Protein AF-A0A0S7ETR1-F1 (afdb_monomer_lite)

Organism: NCBI:txid188132

Secondary structure (DSSP, 8-state):
-HHHHHHTT---------S---HHHHHHHHHHTT--GGGT------SPPTT--------SSHHHHHHHHHHSTTTTT-S------SSHHHHHHHHHHHHHHTTT--PPP--

InterPro domains:
  IPR027417 P-loop containing nucleoside triphosphate hydrolase [G3DSA:3.40.50.300] (1-40)
  IPR027417 P-loop containing nucleoside triphosphate hydrolase [G3DSA:3.40.50.300] (46-110)

Sequence (111 aa):
LCKVLRERLGVKCLLGLTATATLSTALDIAQHLGISDKDGIAVRSAAVPPNLNLSVSTDGEKDQALVSLLKGDRFGCLDSIIVYCTRREETVRVAALLRTCLQGVVLRENT

pLDDT: mean 86.83, std 12.32, range [51.78, 98.19]

Structure (mmCIF, N/CA/C/O backbone):
data_AF-A0A0S7ETR1-F1
#
_entry.id   AF-A0A0S7ETR1-F1
#
loop_
_atom_site.group_PDB
_atom_site.id
_atom_site.type_symbol
_atom_site.label_atom_id
_atom_site.label_alt_id
_atom_site.label_comp_id
_atom_site.label_asym_id
_atom_site.label_entity_id
_atom_site.label_seq_id
_atom_site.pdbx_PDB_ins_code
_atom_site.Cartn_x
_atom_site.Cartn_y
_atom_site.Cartn_z
_atom_site.occupancy
_atom_site.B_iso_or_equiv
_atom_site.auth_seq_id
_atom_site.auth_comp_id
_atom_site.auth_asym_id
_atom_site.auth_atom_id
_atom_site.pdbx_PDB_model_num
ATOM 1 N N . LEU A 1 1 ? 13.414 -10.521 -20.564 1.00 75.31 1 LEU A N 1
ATOM 2 C CA . LEU A 1 1 ? 12.152 -10.190 -21.271 1.00 75.31 1 LEU A CA 1
ATOM 3 C C . LEU A 1 1 ? 12.383 -9.290 -22.492 1.00 75.31 1 LEU A C 1
ATOM 5 O O . LEU A 1 1 ? 12.126 -9.742 -23.600 1.00 75.31 1 LEU A O 1
ATOM 9 N N . CYS A 1 2 ? 12.929 -8.075 -22.328 1.00 83.44 2 CYS A N 1
ATOM 10 C CA . CYS A 1 2 ? 13.124 -7.104 -23.422 1.00 83.44 2 CYS A CA 1
ATOM 11 C C . CYS A 1 2 ? 13.912 -7.648 -24.625 1.00 83.44 2 CYS A C 1
ATOM 13 O O . CYS A 1 2 ? 13.560 -7.361 -25.765 1.00 83.44 2 CYS A O 1
ATOM 15 N N . LYS A 1 3 ? 14.918 -8.498 -24.379 1.00 87.00 3 LYS A N 1
ATOM 16 C CA . LYS A 1 3 ? 15.671 -9.192 -25.433 1.00 87.00 3 LYS A CA 1
ATOM 17 C C . LYS A 1 3 ? 14.766 -10.027 -26.348 1.00 87.00 3 LYS A C 1
ATOM 19 O O . LYS A 1 3 ? 14.828 -9.889 -27.559 1.00 87.00 3 LYS A O 1
ATOM 24 N N . VAL A 1 4 ? 13.883 -10.847 -25.771 1.00 94.12 4 VAL A N 1
ATOM 25 C CA . VAL A 1 4 ? 12.942 -11.684 -26.536 1.00 94.12 4 VAL A CA 1
ATOM 26 C C . VAL A 1 4 ? 11.943 -10.811 -27.296 1.00 94.12 4 VAL A C 1
ATOM 28 O O . VAL A 1 4 ? 11.726 -11.035 -28.483 1.00 94.12 4 VAL A O 1
ATOM 31 N N . LEU A 1 5 ? 11.391 -9.781 -26.643 1.00 92.06 5 LEU A N 1
ATOM 32 C CA . LEU A 1 5 ? 10.447 -8.853 -27.276 1.00 92.06 5 LEU A CA 1
ATOM 33 C C . LEU A 1 5 ? 11.052 -8.185 -28.522 1.00 92.06 5 LEU A C 1
ATOM 35 O O . LEU A 1 5 ? 10.401 -8.120 -29.559 1.00 92.06 5 LEU A O 1
ATOM 39 N N . ARG A 1 6 ? 12.310 -7.745 -28.451 1.00 91.00 6 ARG A N 1
ATOM 40 C CA . ARG A 1 6 ? 12.991 -7.083 -29.572 1.00 91.00 6 ARG A CA 1
ATOM 41 C C . ARG A 1 6 ? 13.484 -8.067 -30.630 1.00 91.00 6 ARG A C 1
ATOM 43 O O . ARG A 1 6 ? 13.163 -7.917 -31.801 1.00 91.00 6 ARG A O 1
ATOM 50 N N . GLU A 1 7 ? 14.256 -9.074 -30.224 1.00 93.06 7 GLU A N 1
ATOM 51 C CA . GLU A 1 7 ? 15.005 -9.935 -31.152 1.00 93.06 7 GLU A CA 1
ATOM 52 C C . GLU A 1 7 ? 14.171 -11.076 -31.738 1.00 93.06 7 GLU A C 1
ATOM 54 O O . GLU A 1 7 ? 14.494 -11.579 -32.812 1.00 93.06 7 GLU A O 1
ATOM 59 N N . ARG A 1 8 ? 13.132 -11.531 -31.029 1.00 95.19 8 ARG A N 1
ATOM 60 C CA . ARG A 1 8 ? 12.284 -12.648 -31.478 1.00 95.19 8 ARG A CA 1
ATOM 61 C C . ARG A 1 8 ? 10.912 -12.192 -31.945 1.00 95.19 8 ARG A C 1
ATOM 63 O O . ARG A 1 8 ? 10.383 -12.781 -32.877 1.00 95.19 8 ARG A O 1
ATOM 70 N N . LEU A 1 9 ? 10.349 -11.161 -31.313 1.00 95.19 9 LEU A N 1
ATOM 71 C CA . LEU A 1 9 ? 8.997 -10.675 -31.612 1.00 95.19 9 LEU A CA 1
ATOM 72 C C . LEU A 1 9 ? 8.980 -9.362 -32.411 1.00 95.19 9 LEU A C 1
ATOM 74 O O . LEU A 1 9 ? 7.909 -8.896 -32.785 1.00 95.19 9 LEU A O 1
ATOM 78 N N . GLY A 1 10 ? 10.143 -8.761 -32.688 1.00 94.00 10 GLY A N 1
ATOM 79 C CA . GLY A 1 10 ? 10.249 -7.559 -33.519 1.00 94.00 10 GLY A CA 1
ATOM 80 C C . GLY A 1 10 ? 9.632 -6.297 -32.903 1.00 94.00 10 GLY A C 1
ATOM 81 O O . GLY A 1 10 ? 9.336 -5.350 -33.634 1.00 94.00 10 GLY A O 1
ATOM 82 N N . VAL A 1 11 ? 9.424 -6.258 -31.581 1.00 93.50 11 VAL A N 1
ATOM 83 C CA . VAL A 1 11 ? 8.858 -5.097 -30.875 1.00 93.50 11 VAL A CA 1
ATOM 84 C C . VAL A 1 11 ? 9.841 -3.927 -30.926 1.00 93.50 11 VAL A C 1
ATOM 86 O O . VAL A 1 11 ? 10.973 -4.035 -30.455 1.00 93.50 11 VAL A O 1
ATOM 89 N N . LYS A 1 12 ? 9.390 -2.792 -31.473 1.00 88.31 12 LYS A N 1
ATOM 90 C CA . LYS A 1 12 ? 10.207 -1.576 -31.658 1.00 88.31 12 LYS A CA 1
ATOM 91 C C . LYS A 1 12 ? 9.937 -0.475 -30.631 1.00 88.31 12 LYS A C 1
ATOM 93 O O . LYS A 1 12 ? 10.784 0.389 -30.446 1.00 88.31 12 LYS A O 1
ATOM 98 N N . CYS A 1 13 ? 8.776 -0.500 -29.978 1.00 87.75 13 CYS A N 1
ATOM 99 C CA . CYS A 1 13 ? 8.339 0.518 -29.026 1.00 87.75 13 CYS A CA 1
ATOM 100 C C . CYS A 1 13 ? 7.978 -0.137 -27.690 1.00 87.75 13 CYS A C 1
ATOM 102 O O . CYS A 1 13 ? 7.302 -1.167 -27.672 1.00 87.75 13 CYS A O 1
ATOM 104 N N . LEU A 1 14 ? 8.444 0.448 -26.586 1.00 85.62 14 LEU A N 1
ATOM 105 C CA . LEU A 1 14 ? 8.174 -0.008 -25.226 1.00 85.62 14 LEU A CA 1
ATOM 106 C C . LEU A 1 14 ? 7.669 1.174 -24.398 1.00 85.62 14 LEU A C 1
ATOM 108 O O . LEU A 1 14 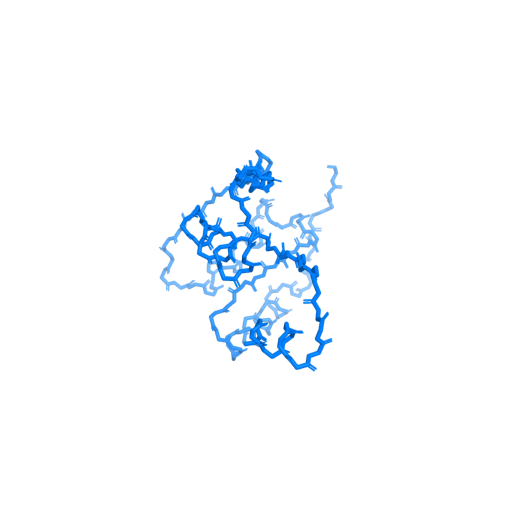? 8.282 2.237 -24.405 1.00 85.62 14 LEU A O 1
ATOM 112 N N . LEU A 1 15 ? 6.582 0.960 -23.660 1.00 87.50 15 LEU A N 1
ATOM 113 C CA . LEU A 1 15 ? 6.052 1.900 -22.677 1.00 87.50 15 LEU A CA 1
ATOM 114 C C . LEU A 1 15 ? 6.218 1.288 -21.282 1.00 87.50 15 LEU A C 1
ATOM 116 O O . LEU A 1 15 ? 5.605 0.264 -20.980 1.00 87.50 15 LEU A O 1
ATOM 120 N N . GLY A 1 16 ? 7.064 1.896 -20.449 1.00 85.25 16 GLY A N 1
ATOM 121 C CA . GLY A 1 16 ? 7.238 1.507 -19.050 1.00 85.25 16 GLY A CA 1
ATOM 122 C C . GLY A 1 16 ? 6.297 2.302 -18.151 1.00 85.25 16 GLY A C 1
ATOM 123 O O . GLY A 1 16 ? 6.422 3.519 -18.066 1.00 85.25 16 GLY A O 1
ATOM 124 N N . LEU A 1 17 ? 5.369 1.626 -17.473 1.00 87.56 17 LEU A N 1
ATOM 125 C CA . LEU A 1 17 ? 4.479 2.244 -16.490 1.00 87.56 17 LEU A CA 1
ATOM 126 C C . LEU A 1 17 ? 4.903 1.810 -15.088 1.00 87.56 17 LEU A C 1
ATOM 128 O O . LEU A 1 17 ? 4.947 0.617 -14.793 1.00 87.56 17 LEU A O 1
ATOM 132 N N . THR A 1 18 ? 5.205 2.777 -14.224 1.00 86.19 18 THR A N 1
ATOM 133 C CA . THR A 1 18 ? 5.462 2.537 -12.802 1.00 86.19 18 THR A CA 1
ATOM 134 C C . THR A 1 18 ? 4.780 3.607 -11.960 1.00 86.19 18 THR A C 1
ATOM 136 O O . THR A 1 18 ? 4.795 4.782 -12.317 1.00 86.19 18 THR A O 1
ATOM 139 N N . ALA A 1 19 ? 4.165 3.196 -10.852 1.00 86.06 19 ALA A N 1
ATOM 140 C CA . ALA A 1 19 ? 3.574 4.113 -9.878 1.00 86.06 19 ALA A CA 1
ATOM 141 C C . ALA A 1 19 ? 4.597 4.561 -8.820 1.00 86.06 19 ALA A C 1
ATOM 143 O O . ALA A 1 19 ? 4.498 5.662 -8.286 1.00 86.06 19 ALA A O 1
ATOM 144 N N . THR A 1 20 ? 5.585 3.712 -8.518 1.00 85.44 20 THR A N 1
ATOM 145 C CA . THR A 1 20 ? 6.611 3.955 -7.500 1.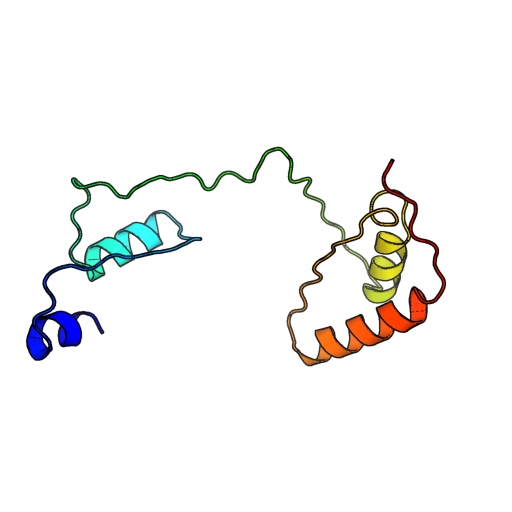00 85.44 20 THR A CA 1
ATOM 146 C C . THR A 1 20 ? 7.984 3.574 -8.045 1.00 85.44 20 THR A C 1
ATOM 148 O O . THR A 1 20 ? 8.261 2.423 -8.376 1.00 85.44 20 THR A O 1
ATOM 151 N N . ALA A 1 21 ? 8.876 4.555 -8.143 1.00 85.94 21 ALA A N 1
ATOM 152 C CA . ALA A 1 21 ? 10.278 4.328 -8.463 1.00 85.94 21 ALA A CA 1
ATOM 153 C C . ALA A 1 21 ? 11.122 5.436 -7.837 1.00 85.94 21 ALA A C 1
ATOM 155 O O . ALA A 1 21 ? 10.792 6.620 -7.941 1.00 85.94 21 ALA A O 1
ATOM 156 N N . THR A 1 22 ? 12.228 5.060 -7.197 1.00 85.25 22 THR A N 1
ATOM 157 C CA . THR A 1 22 ? 13.282 6.030 -6.898 1.00 85.25 22 THR A CA 1
ATOM 158 C C . THR A 1 22 ? 13.910 6.502 -8.212 1.00 85.25 22 THR A C 1
ATOM 160 O O . THR A 1 22 ? 13.750 5.869 -9.258 1.00 85.25 22 THR A O 1
ATOM 163 N N . LEU A 1 23 ? 14.677 7.594 -8.167 1.00 84.06 23 LEU A N 1
ATOM 164 C CA . LEU A 1 23 ? 15.416 8.058 -9.342 1.00 84.06 23 LEU A CA 1
ATOM 165 C C . LEU A 1 23 ? 16.337 6.967 -9.909 1.00 84.06 23 LEU A C 1
ATOM 167 O O . LEU A 1 23 ? 16.357 6.754 -11.116 1.00 84.06 23 LEU A O 1
ATOM 171 N N . SER A 1 24 ? 17.074 6.265 -9.045 1.00 87.25 24 SER A N 1
ATOM 172 C CA . SER A 1 24 ? 17.984 5.204 -9.479 1.00 87.25 24 SER A CA 1
ATOM 173 C C . SER A 1 24 ? 17.238 4.056 -10.155 1.00 87.25 24 SER A C 1
ATOM 175 O O . SER A 1 24 ? 17.655 3.614 -11.220 1.00 87.25 24 SER A O 1
ATOM 177 N N . THR A 1 25 ? 16.104 3.621 -9.597 1.00 88.94 25 THR A N 1
ATOM 178 C CA . THR A 1 25 ? 15.272 2.576 -10.208 1.00 88.94 25 THR A CA 1
ATOM 179 C C . THR A 1 25 ? 14.684 3.025 -11.546 1.00 88.94 25 THR A C 1
ATOM 181 O O . THR A 1 25 ? 14.661 2.242 -12.489 1.00 88.94 25 THR A O 1
ATOM 184 N N . ALA A 1 26 ? 14.234 4.277 -11.664 1.00 86.62 26 ALA A N 1
ATOM 185 C CA . ALA A 1 26 ? 13.696 4.799 -12.921 1.00 86.62 26 ALA A CA 1
ATOM 186 C C . ALA A 1 26 ? 14.759 4.852 -14.033 1.00 86.62 26 ALA A C 1
ATOM 188 O O . ALA A 1 26 ? 14.472 4.457 -15.162 1.00 86.62 26 ALA A O 1
ATOM 189 N N . LEU A 1 27 ? 15.983 5.286 -13.707 1.00 86.25 27 LEU A N 1
ATOM 190 C CA . LEU A 1 27 ? 17.120 5.301 -14.637 1.00 86.25 27 LEU A CA 1
ATOM 191 C C . LEU A 1 27 ? 17.507 3.888 -15.081 1.00 86.25 27 LEU A C 1
ATOM 193 O O . LEU A 1 27 ? 17.692 3.642 -16.270 1.00 86.25 27 LEU A O 1
ATOM 197 N N . ASP A 1 28 ? 17.566 2.950 -14.136 1.00 88.62 28 ASP A N 1
ATOM 198 C CA . ASP A 1 28 ? 17.873 1.551 -14.431 1.00 88.62 28 ASP A CA 1
ATOM 199 C C . ASP A 1 28 ? 16.821 0.930 -15.368 1.00 88.62 28 ASP A C 1
ATOM 201 O O . ASP A 1 28 ? 17.158 0.301 -16.373 1.00 88.62 28 ASP A O 1
ATOM 205 N N . ILE A 1 29 ? 15.531 1.182 -15.117 1.00 88.56 29 ILE A N 1
ATOM 206 C CA . ILE A 1 29 ? 14.443 0.751 -16.007 1.00 88.56 29 ILE A CA 1
ATOM 207 C C . ILE A 1 29 ? 14.588 1.386 -17.396 1.00 88.56 29 ILE A C 1
ATOM 209 O O . ILE A 1 29 ? 14.482 0.676 -18.399 1.00 88.56 29 ILE A O 1
ATOM 213 N N . ALA A 1 30 ? 14.842 2.696 -17.479 1.00 86.44 30 ALA A N 1
ATOM 214 C CA . ALA A 1 30 ? 15.006 3.399 -18.751 1.00 86.44 30 ALA A CA 1
ATOM 215 C C . ALA A 1 30 ? 16.165 2.812 -19.573 1.00 86.44 30 ALA A C 1
ATOM 217 O O . ALA A 1 30 ? 15.979 2.497 -20.752 1.00 86.44 30 ALA A O 1
ATOM 218 N N . GLN A 1 31 ? 17.308 2.546 -18.931 1.00 87.44 31 GLN A N 1
ATOM 219 C CA . GLN A 1 31 ? 18.455 1.879 -19.548 1.00 87.44 31 GLN A CA 1
ATOM 220 C C . GLN A 1 31 ? 18.074 0.496 -20.102 1.00 87.44 31 GLN A C 1
ATOM 222 O O . GLN A 1 31 ? 18.361 0.191 -21.263 1.00 87.44 31 GLN A O 1
ATOM 227 N N . HIS A 1 32 ? 17.375 -0.330 -19.319 1.00 88.06 32 HIS A N 1
ATOM 228 C CA . HIS A 1 32 ? 16.942 -1.669 -19.743 1.00 88.06 32 HIS A CA 1
ATOM 229 C C . HIS A 1 32 ? 15.876 -1.652 -20.850 1.00 88.06 32 HIS A C 1
ATOM 231 O O . HIS A 1 32 ? 15.769 -2.601 -21.638 1.00 88.06 32 HIS A O 1
ATOM 237 N N . LEU A 1 33 ? 15.083 -0.584 -20.924 1.00 88.19 33 LEU A N 1
ATOM 238 C CA . LEU A 1 33 ? 14.120 -0.341 -21.994 1.00 88.19 33 LEU A CA 1
ATOM 239 C C . LEU A 1 33 ? 14.731 0.408 -23.184 1.00 88.19 33 LEU A C 1
ATOM 241 O O . LEU A 1 33 ? 14.024 0.615 -24.167 1.00 88.19 33 LEU A O 1
ATOM 245 N N . GLY A 1 34 ? 16.016 0.778 -23.143 1.00 84.50 34 GLY A N 1
ATOM 246 C CA . GLY A 1 34 ? 16.680 1.556 -24.190 1.00 84.50 34 GLY A CA 1
ATOM 247 C C . GLY A 1 34 ? 16.010 2.907 -24.463 1.00 84.50 34 GLY A C 1
ATOM 248 O O . GLY A 1 34 ? 15.966 3.328 -25.617 1.00 84.50 34 GLY A O 1
ATOM 249 N N . ILE A 1 35 ? 15.437 3.526 -23.430 1.00 82.75 35 ILE A N 1
ATOM 250 C CA . ILE A 1 35 ? 14.808 4.851 -23.474 1.00 82.75 35 ILE A CA 1
ATOM 251 C C . ILE A 1 35 ? 15.880 5.877 -23.098 1.00 82.75 35 ILE A C 1
ATOM 253 O O . ILE A 1 35 ? 16.568 5.701 -22.095 1.00 82.75 35 ILE A O 1
ATOM 257 N N . SER A 1 36 ? 16.060 6.918 -23.917 1.00 72.31 36 SER A N 1
ATOM 258 C CA . SER A 1 36 ? 17.075 7.943 -23.664 1.00 72.31 36 SER A CA 1
ATOM 259 C C . SER A 1 36 ? 16.593 8.951 -22.615 1.00 72.31 36 SER A C 1
ATOM 261 O O . SER A 1 36 ? 15.438 9.372 -22.637 1.00 72.31 36 SER A O 1
ATOM 263 N N . ASP A 1 37 ? 17.492 9.405 -21.737 1.00 64.88 37 ASP A N 1
ATOM 264 C CA . ASP A 1 37 ? 17.179 10.408 -20.703 1.00 64.88 37 ASP A CA 1
ATOM 265 C C . ASP A 1 37 ? 16.722 11.763 -21.286 1.00 64.88 37 ASP A C 1
ATOM 267 O O . ASP A 1 37 ? 16.135 12.583 -20.578 1.00 64.88 37 ASP A O 1
ATOM 271 N N . LYS A 1 38 ? 16.979 12.005 -22.582 1.00 57.97 38 LYS A N 1
ATOM 272 C CA . LYS A 1 38 ? 16.648 13.249 -23.298 1.00 57.97 38 LYS A CA 1
ATOM 273 C C . LYS A 1 38 ? 15.175 13.331 -23.703 1.00 57.97 38 LYS A C 1
ATOM 275 O O . LYS A 1 38 ? 14.661 14.436 -23.846 1.00 57.97 38 LYS A O 1
ATOM 280 N N . ASP A 1 39 ? 14.504 12.186 -23.833 1.00 54.78 39 ASP A N 1
ATOM 281 C CA . ASP A 1 39 ? 13.108 12.089 -24.285 1.00 54.78 39 ASP A CA 1
ATOM 282 C C . ASP A 1 39 ? 12.100 12.111 -23.121 1.00 54.78 39 ASP A C 1
ATOM 284 O O . ASP A 1 39 ? 10.898 11.931 -23.311 1.00 54.78 39 ASP A O 1
ATOM 288 N N . GLY A 1 40 ? 12.590 12.390 -21.909 1.00 55.22 40 GLY A N 1
ATOM 289 C CA . GLY A 1 40 ? 11.779 12.602 -20.721 1.00 55.22 40 GLY A CA 1
ATOM 290 C C . GLY A 1 40 ? 11.634 11.343 -19.876 1.00 55.22 40 GLY A C 1
ATOM 291 O O . GLY A 1 40 ? 10.784 10.490 -20.122 1.00 55.22 40 GLY A O 1
ATOM 292 N N . ILE A 1 41 ? 12.380 11.295 -18.769 1.00 59.72 41 ILE A N 1
ATOM 293 C CA . ILE A 1 41 ? 11.950 10.562 -17.572 1.00 59.72 41 ILE A CA 1
ATOM 294 C C . ILE A 1 41 ? 10.726 11.319 -17.038 1.00 59.72 41 ILE A C 1
ATOM 296 O O . ILE A 1 41 ? 10.838 12.240 -16.225 1.00 59.72 41 ILE A O 1
ATOM 300 N N . ALA A 1 42 ? 9.571 11.028 -17.632 1.00 58.09 42 ALA A N 1
ATOM 301 C CA . ALA A 1 42 ? 8.355 11.803 -17.478 1.00 58.09 42 ALA A CA 1
ATOM 302 C C . ALA A 1 42 ? 7.863 11.809 -16.021 1.00 58.09 42 ALA A C 1
ATOM 304 O O . ALA A 1 42 ? 7.681 10.769 -15.398 1.00 58.09 42 ALA A O 1
ATOM 305 N N . VAL A 1 43 ? 7.628 13.032 -15.537 1.00 58.91 43 VAL A N 1
ATOM 306 C CA . VAL A 1 43 ? 6.820 13.433 -14.375 1.00 58.91 43 VAL A CA 1
ATOM 307 C C . VAL A 1 43 ? 7.198 12.781 -13.041 1.00 58.91 43 VAL A C 1
ATOM 309 O O . VAL A 1 43 ? 6.614 11.804 -12.580 1.00 58.91 43 VAL A O 1
ATOM 312 N N . ARG A 1 44 ? 8.117 13.443 -12.330 1.00 62.41 44 ARG A N 1
ATOM 313 C CA . ARG A 1 44 ? 8.287 13.261 -10.885 1.00 62.41 44 ARG A CA 1
ATOM 314 C C . ARG A 1 44 ? 7.192 14.027 -10.154 1.00 62.41 44 ARG A C 1
ATOM 316 O O . ARG A 1 44 ? 7.346 15.212 -9.880 1.00 62.41 44 ARG A O 1
ATOM 323 N N . SER A 1 45 ? 6.110 13.347 -9.809 1.00 60.94 45 SER A N 1
ATOM 324 C CA . SER A 1 45 ? 5.200 13.827 -8.770 1.00 60.94 45 SER A CA 1
ATOM 325 C C . SER A 1 45 ? 5.004 12.709 -7.758 1.00 60.94 45 SER A C 1
ATOM 327 O O . SER A 1 45 ? 4.053 11.942 -7.820 1.00 60.94 45 SER A O 1
ATOM 329 N N . ALA A 1 46 ?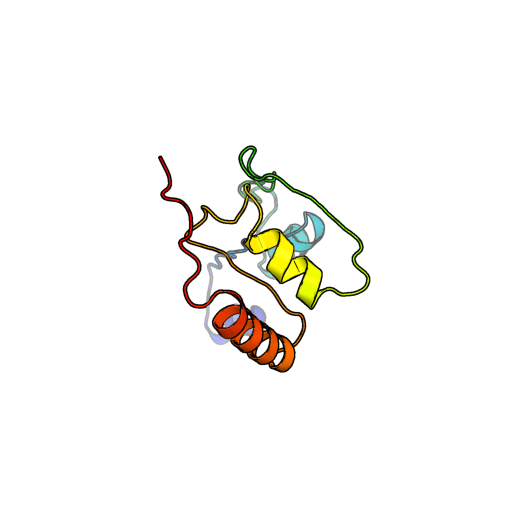 5.991 12.559 -6.877 1.00 63.19 46 ALA A N 1
ATOM 330 C CA . ALA A 1 46 ? 5.975 11.585 -5.786 1.00 63.19 46 ALA A CA 1
ATOM 331 C C . ALA A 1 46 ? 5.968 12.285 -4.420 1.00 63.19 46 ALA A C 1
ATOM 333 O O . ALA A 1 46 ? 6.489 11.760 -3.439 1.00 63.19 46 ALA A O 1
ATOM 334 N N . ALA A 1 47 ? 5.427 13.504 -4.354 1.00 77.12 47 ALA A N 1
ATOM 335 C CA . ALA A 1 47 ? 5.149 14.122 -3.070 1.00 77.12 47 ALA A CA 1
ATOM 336 C C . ALA A 1 47 ? 3.919 13.445 -2.459 1.00 77.12 47 ALA A C 1
ATOM 338 O O . ALA A 1 47 ? 2.938 13.174 -3.156 1.00 77.12 47 ALA A O 1
ATOM 339 N N . VAL A 1 48 ? 3.973 13.180 -1.155 1.00 86.06 48 VAL A N 1
ATOM 340 C CA . VAL A 1 48 ? 2.786 12.770 -0.406 1.00 86.06 48 VAL A CA 1
ATOM 341 C C . VAL A 1 48 ? 1.727 13.870 -0.569 1.00 86.06 48 VAL A C 1
ATOM 343 O O . VAL A 1 48 ? 2.055 15.039 -0.349 1.00 86.06 48 VAL A O 1
ATOM 346 N N . PRO A 1 49 ? 0.487 13.541 -0.973 1.00 90.06 49 PRO A N 1
ATOM 347 C CA . PRO A 1 49 ? -0.568 14.536 -1.115 1.00 90.06 49 PRO A CA 1
ATOM 348 C C . PRO A 1 49 ? -0.771 15.324 0.188 1.00 90.06 49 PRO A C 1
ATOM 350 O O . PRO A 1 49 ? -0.757 14.721 1.263 1.00 90.06 49 PRO A O 1
ATOM 353 N N . PRO A 1 50 ? -1.000 16.648 0.134 1.00 91.50 50 PRO A N 1
ATOM 354 C CA . PRO A 1 50 ? -1.086 17.487 1.335 1.00 91.50 50 PRO A CA 1
ATOM 355 C C . PRO A 1 50 ? -2.289 17.155 2.229 1.00 91.50 50 PRO A C 1
ATOM 357 O O . PRO A 1 50 ? -2.305 17.507 3.403 1.00 91.50 50 PRO A O 1
ATOM 360 N N . ASN A 1 51 ? -3.296 16.463 1.695 1.00 94.50 51 ASN A N 1
ATOM 361 C CA . ASN A 1 51 ? -4.452 15.981 2.447 1.00 94.50 51 ASN A CA 1
ATOM 362 C C . ASN A 1 51 ? -4.192 14.655 3.188 1.00 94.50 51 ASN A C 1
ATOM 364 O O . ASN A 1 51 ? -5.076 14.180 3.905 1.00 94.50 51 ASN A O 1
ATOM 368 N N . LEU A 1 52 ? -3.014 14.039 3.025 1.00 94.31 52 LEU A N 1
ATOM 369 C CA . LEU A 1 52 ? -2.671 12.799 3.711 1.00 94.31 52 LEU A CA 1
ATOM 370 C C . LEU A 1 52 ? -1.998 13.089 5.060 1.00 94.31 52 LEU A C 1
ATOM 372 O O . LEU A 1 52 ? -0.858 13.538 5.133 1.00 94.31 52 LEU A O 1
ATOM 376 N N . ASN A 1 53 ? -2.709 12.782 6.144 1.00 94.56 53 ASN A N 1
ATOM 377 C CA . ASN A 1 53 ? -2.243 13.004 7.511 1.00 94.56 53 ASN A CA 1
ATOM 378 C C . ASN A 1 53 ? -1.544 11.753 8.065 1.00 94.56 53 ASN A C 1
ATOM 380 O O . ASN A 1 53 ? -2.215 10.778 8.415 1.00 94.56 53 ASN A O 1
ATOM 384 N N . LEU A 1 54 ? -0.215 11.796 8.180 1.00 95.12 54 LEU A N 1
ATOM 385 C CA . LEU A 1 54 ? 0.613 10.674 8.637 1.00 95.12 54 LEU A CA 1
ATOM 386 C C . LEU A 1 54 ? 0.840 10.704 10.158 1.00 95.12 54 LEU A C 1
ATOM 388 O O . LEU A 1 54 ? 1.118 11.754 10.731 1.00 95.12 54 LEU A O 1
ATOM 392 N N . SER A 1 55 ? 0.759 9.544 10.809 1.00 95.75 55 SER A N 1
ATOM 393 C CA . SER A 1 55 ? 1.063 9.365 12.236 1.00 95.75 55 SER A CA 1
ATOM 394 C C . SER A 1 55 ? 1.679 7.990 12.494 1.00 95.75 55 SER A C 1
ATOM 396 O O . SER A 1 55 ? 1.416 7.050 11.746 1.00 95.75 55 SER A O 1
ATOM 398 N N . VAL A 1 56 ? 2.467 7.865 13.565 1.00 96.94 56 VAL A N 1
ATOM 399 C CA . VAL A 1 56 ? 3.102 6.607 13.985 1.00 96.94 56 VAL A CA 1
ATOM 400 C C . VAL A 1 56 ? 2.996 6.438 15.501 1.00 96.94 56 VAL A C 1
ATOM 402 O O . VAL A 1 56 ? 3.115 7.414 16.240 1.00 96.94 56 VAL A O 1
ATOM 405 N N . SER A 1 57 ? 2.772 5.207 15.953 1.00 95.81 57 SER A N 1
ATOM 406 C CA . SER A 1 57 ? 2.737 4.816 17.364 1.00 95.81 57 SER A CA 1
ATOM 407 C C . SER A 1 57 ? 3.499 3.506 17.579 1.00 95.81 57 SER A C 1
ATOM 409 O O . SER A 1 57 ? 3.755 2.755 16.634 1.00 95.81 57 SER A O 1
ATOM 411 N N . THR A 1 58 ? 3.861 3.241 18.835 1.00 97.31 58 THR A N 1
ATOM 412 C CA . THR A 1 58 ? 4.505 1.993 19.259 1.00 97.31 58 THR A CA 1
ATOM 413 C C . THR A 1 58 ? 3.678 1.368 20.372 1.00 97.31 58 THR A C 1
ATOM 415 O O . THR A 1 58 ? 3.888 1.647 21.550 1.00 97.31 58 THR A O 1
ATOM 418 N N . ASP A 1 59 ? 2.721 0.533 19.987 1.00 97.12 59 ASP A N 1
ATOM 419 C CA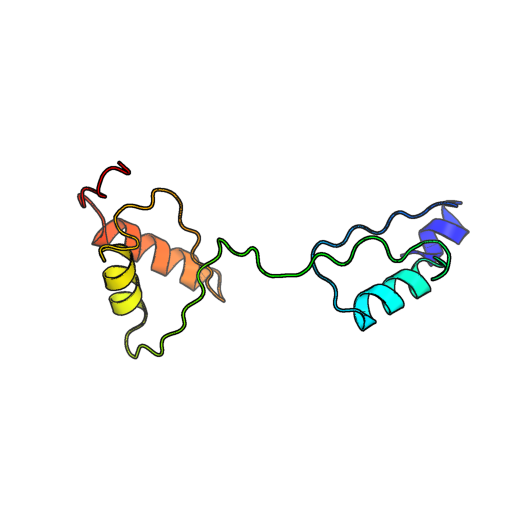 . ASP A 1 59 ? 1.798 -0.117 20.912 1.00 97.12 59 ASP A CA 1
ATOM 420 C C . ASP A 1 59 ? 2.288 -1.519 21.301 1.00 97.12 59 ASP A C 1
ATOM 422 O O . ASP A 1 59 ? 2.737 -2.288 20.444 1.00 97.12 59 ASP A O 1
ATOM 426 N N . GLY A 1 60 ? 2.182 -1.860 22.591 1.00 95.69 60 GLY A N 1
ATOM 427 C CA . GLY A 1 60 ? 2.492 -3.203 23.099 1.00 95.69 60 GLY A CA 1
ATOM 428 C C . GLY A 1 60 ? 1.481 -4.245 22.612 1.00 95.69 60 GLY A C 1
ATOM 429 O O . GLY A 1 60 ? 1.860 -5.230 21.987 1.00 95.69 60 GLY A O 1
ATOM 430 N N . GLU A 1 61 ? 0.188 -3.961 22.801 1.00 96.69 61 GLU A N 1
ATOM 431 C CA . GLU A 1 61 ? -0.928 -4.813 22.371 1.00 96.69 61 GLU A CA 1
ATOM 432 C C . GLU A 1 61 ? -1.599 -4.240 21.112 1.00 96.69 61 GLU A C 1
ATOM 434 O O . GLU A 1 61 ? -2.576 -3.488 21.171 1.00 96.69 61 GLU A O 1
ATOM 439 N N . LYS A 1 62 ? -1.057 -4.591 19.940 1.00 95.62 62 LYS A N 1
ATOM 440 C CA . LYS A 1 62 ? -1.447 -4.002 18.641 1.00 95.62 62 LYS A CA 1
ATOM 441 C C . LYS A 1 62 ? -2.923 -4.181 18.288 1.00 95.62 62 LYS A C 1
ATOM 443 O O . LYS A 1 62 ? -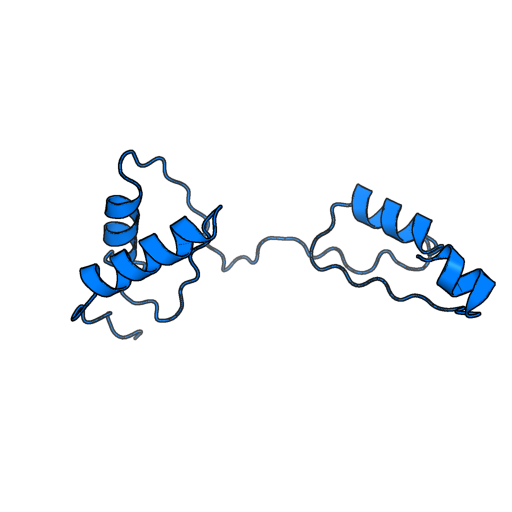3.521 -3.284 17.703 1.00 95.62 62 LYS A O 1
ATOM 448 N N . ASP A 1 63 ? -3.510 -5.319 18.642 1.00 96.00 63 ASP A N 1
ATOM 449 C CA . ASP A 1 63 ? -4.916 -5.615 18.357 1.00 96.00 63 ASP A CA 1
ATOM 450 C C . ASP A 1 63 ? -5.857 -4.687 19.131 1.00 96.00 63 ASP A C 1
ATOM 452 O O . ASP A 1 63 ? -6.782 -4.103 18.562 1.00 96.00 63 ASP A O 1
ATOM 456 N N . GLN A 1 64 ? -5.596 -4.510 20.429 1.00 96.31 64 GLN A N 1
ATOM 457 C CA . GLN A 1 64 ? -6.381 -3.619 21.277 1.00 96.31 64 GLN A CA 1
ATOM 458 C C . GLN A 1 64 ? -6.194 -2.160 20.852 1.00 96.31 64 GLN A C 1
ATOM 460 O O . GLN A 1 64 ? -7.170 -1.404 20.796 1.00 96.31 64 GLN A O 1
ATOM 465 N N . ALA A 1 65 ? -4.964 -1.775 20.505 1.00 97.38 65 ALA A N 1
ATOM 466 C CA . ALA A 1 65 ? -4.662 -0.449 19.983 1.00 97.38 65 ALA A CA 1
ATOM 467 C C . ALA A 1 65 ? -5.414 -0.170 18.674 1.00 97.38 65 ALA A C 1
ATOM 469 O O . ALA A 1 65 ? -6.042 0.879 18.549 1.00 97.38 65 ALA A O 1
ATOM 470 N N . LEU A 1 66 ? -5.447 -1.126 17.738 1.00 96.75 66 LEU A N 1
ATOM 471 C CA . LEU A 1 66 ? -6.184 -0.992 16.481 1.00 96.75 66 LEU A CA 1
ATOM 472 C C . LEU A 1 66 ? -7.690 -0.823 16.714 1.00 96.75 66 LEU A C 1
ATOM 474 O O . LEU A 1 66 ? -8.301 0.077 16.140 1.00 96.75 66 LEU A O 1
ATOM 478 N N . VAL A 1 67 ? -8.294 -1.648 17.576 1.00 96.00 67 VAL A N 1
ATOM 479 C CA . VAL A 1 67 ? -9.724 -1.519 17.911 1.00 96.00 67 VAL A CA 1
ATOM 480 C C . VAL A 1 67 ? -10.014 -0.156 18.541 1.00 96.00 67 VAL A C 1
ATOM 482 O O . VAL A 1 67 ? -11.013 0.477 18.202 1.00 96.00 67 VAL A O 1
ATOM 485 N N . SER A 1 68 ? -9.139 0.312 19.431 1.00 95.19 68 SER A N 1
ATOM 486 C CA . SER A 1 68 ? -9.290 1.608 20.100 1.00 95.19 68 SER A CA 1
ATOM 487 C C . SER A 1 68 ? -9.145 2.768 19.115 1.00 95.19 68 SER A C 1
ATOM 489 O O . SER A 1 68 ? -9.942 3.701 19.146 1.00 95.19 68 SER A O 1
ATOM 491 N N . LEU A 1 69 ? -8.186 2.676 18.189 1.00 95.50 69 LEU A N 1
ATOM 492 C CA . LEU A 1 69 ? -7.965 3.659 17.133 1.00 95.50 69 LEU A CA 1
ATOM 493 C C . LEU A 1 69 ? -9.196 3.798 16.233 1.00 95.50 69 LEU A C 1
ATOM 495 O O . LEU A 1 69 ? -9.644 4.915 15.995 1.00 95.50 69 LEU A O 1
ATOM 499 N N . LEU A 1 70 ? -9.766 2.673 15.788 1.00 94.94 70 LEU A N 1
ATOM 500 C CA . LEU A 1 70 ? -10.939 2.642 14.907 1.00 94.94 70 LEU A CA 1
ATOM 501 C C . LEU A 1 70 ? -12.229 3.105 15.598 1.00 94.94 70 LEU A C 1
ATOM 503 O O . LEU A 1 70 ? -13.120 3.613 14.928 1.00 94.94 70 LEU A O 1
ATOM 507 N N . LYS A 1 71 ? -12.330 2.960 16.924 1.00 92.25 71 LYS A N 1
ATOM 508 C CA . LYS A 1 71 ? -13.440 3.514 17.722 1.00 92.25 71 LYS A CA 1
ATOM 509 C C . LYS A 1 71 ? -13.244 4.988 18.090 1.00 92.25 71 LYS A C 1
ATOM 511 O O . LYS A 1 71 ? -14.197 5.628 18.527 1.00 92.25 71 LYS A O 1
ATOM 516 N N . GLY A 1 72 ? -12.024 5.509 17.969 1.00 91.50 72 GLY A N 1
ATOM 517 C CA . GLY A 1 72 ? -11.691 6.884 18.326 1.00 91.50 72 GLY A CA 1
ATOM 518 C C . GLY A 1 72 ? -12.330 7.905 17.387 1.00 91.50 72 GLY A C 1
ATOM 519 O O . GLY A 1 72 ? -12.633 7.600 16.235 1.00 91.50 72 GLY A O 1
ATOM 520 N N . ASP A 1 73 ? -12.475 9.146 17.856 1.00 88.94 73 ASP A N 1
ATOM 521 C CA . ASP A 1 73 ? -13.226 10.199 17.154 1.00 88.94 73 ASP A CA 1
ATOM 522 C C . ASP A 1 73 ? -12.764 10.437 15.708 1.00 88.94 73 ASP A C 1
ATOM 524 O O . ASP A 1 73 ? -13.578 10.721 14.838 1.00 88.94 73 ASP A O 1
ATOM 528 N N . ARG A 1 74 ? -11.460 10.295 15.439 1.00 91.25 74 ARG A N 1
ATOM 529 C CA . ARG A 1 74 ? -10.874 10.545 14.115 1.00 91.25 74 ARG A CA 1
ATOM 530 C C . ARG A 1 74 ? -11.209 9.470 13.075 1.00 91.25 74 ARG A C 1
ATOM 532 O O . ARG A 1 74 ? -11.257 9.788 11.893 1.00 91.25 74 ARG A O 1
ATOM 539 N N . PHE A 1 75 ? -11.354 8.211 13.491 1.00 93.38 75 PHE A N 1
ATOM 540 C CA . PHE A 1 75 ? -11.536 7.079 12.571 1.00 93.38 75 PHE A CA 1
ATOM 541 C C . PHE A 1 75 ? -12.932 6.464 12.658 1.00 93.38 75 PHE A C 1
ATOM 543 O O . PHE A 1 75 ? -13.375 5.854 11.691 1.00 93.38 75 PHE A O 1
ATOM 550 N N . GLY A 1 76 ? -13.646 6.664 13.768 1.00 90.31 76 GLY A N 1
ATOM 551 C CA . GLY A 1 76 ? -14.987 6.124 13.989 1.00 90.31 76 GLY A CA 1
ATOM 552 C C . GLY A 1 76 ? -16.083 6.750 13.122 1.00 90.31 76 GLY A C 1
ATOM 553 O O . GLY A 1 76 ? -17.215 6.280 13.168 1.00 90.31 76 GLY A O 1
ATOM 554 N N . CYS A 1 77 ? -15.771 7.795 12.353 1.00 87.44 77 CYS A N 1
ATOM 555 C CA . CYS A 1 77 ? -16.642 8.358 11.317 1.00 87.44 77 CYS A CA 1
ATOM 556 C C . CYS A 1 77 ? -16.236 7.946 9.890 1.00 87.44 77 CYS A C 1
ATOM 558 O O . CYS A 1 77 ? -16.908 8.303 8.932 1.00 87.44 77 CYS A O 1
ATOM 560 N N . LEU A 1 78 ? -15.135 7.212 9.695 1.00 90.44 78 LEU A N 1
ATOM 561 C CA . LEU A 1 78 ? -14.665 6.870 8.351 1.00 90.44 78 LEU A CA 1
ATOM 562 C C . LEU A 1 78 ? -15.317 5.578 7.847 1.00 90.44 78 LEU A C 1
ATOM 564 O O . LEU A 1 78 ? -15.162 4.519 8.450 1.00 90.44 78 LEU A O 1
ATOM 568 N N . ASP A 1 79 ? -15.947 5.648 6.674 1.00 88.94 79 ASP A N 1
ATOM 569 C CA . ASP A 1 79 ? -16.625 4.498 6.054 1.00 88.94 79 ASP A CA 1
ATOM 570 C C . ASP A 1 79 ? -15.676 3.568 5.282 1.00 88.94 79 ASP A C 1
ATOM 572 O O . ASP A 1 79 ? -16.023 2.440 4.933 1.00 88.94 79 ASP A O 1
ATOM 576 N N . SER A 1 80 ? -14.473 4.043 4.948 1.00 93.81 80 SER A N 1
ATOM 577 C CA . SER A 1 80 ? -13.525 3.338 4.079 1.00 93.81 80 SER A CA 1
ATOM 578 C C . SER A 1 80 ? -12.125 3.345 4.675 1.00 93.81 80 SER A C 1
ATOM 580 O O . SER A 1 80 ? -11.449 4.372 4.707 1.00 93.81 80 SER A O 1
ATOM 582 N N . ILE A 1 81 ? -11.683 2.172 5.134 1.00 95.25 81 ILE A N 1
ATOM 583 C CA . ILE A 1 81 ? -10.386 1.974 5.787 1.00 95.25 81 ILE A CA 1
ATOM 584 C C . ILE A 1 81 ? -9.707 0.738 5.196 1.00 95.25 81 ILE A C 1
ATOM 586 O O . ILE A 1 81 ? -10.325 -0.314 5.041 1.00 95.25 81 ILE A O 1
ATOM 590 N N . ILE A 1 82 ? -8.413 0.858 4.901 1.00 97.25 82 ILE A N 1
ATOM 591 C CA . ILE A 1 82 ? -7.566 -0.257 4.472 1.00 97.25 82 ILE A CA 1
ATOM 592 C C . ILE A 1 82 ? -6.555 -0.539 5.582 1.00 97.25 82 ILE A C 1
ATOM 594 O O . ILE A 1 82 ? -5.797 0.345 5.976 1.00 97.25 82 ILE A O 1
ATOM 598 N N . VAL A 1 83 ? -6.527 -1.783 6.062 1.00 97.00 83 VAL A N 1
ATOM 599 C CA . VAL A 1 83 ? -5.548 -2.259 7.047 1.00 97.00 83 VAL A CA 1
ATOM 600 C C . VAL A 1 83 ? -4.598 -3.233 6.359 1.00 97.00 83 VAL A C 1
ATOM 602 O O . VAL A 1 83 ? -5.020 -4.284 5.878 1.00 97.00 83 VAL A O 1
ATOM 605 N N . TYR A 1 84 ? -3.310 -2.892 6.314 1.00 97.62 84 TYR A N 1
ATOM 606 C CA . TYR A 1 84 ? -2.270 -3.763 5.769 1.00 97.62 84 TYR A CA 1
ATOM 607 C C . TYR A 1 84 ? -1.683 -4.656 6.863 1.00 97.62 84 TYR A C 1
ATOM 609 O O . TYR A 1 84 ? -1.260 -4.177 7.914 1.00 97.62 84 TYR A O 1
ATOM 617 N N . CYS A 1 85 ? -1.603 -5.956 6.587 1.00 97.00 85 CYS A N 1
ATOM 618 C CA . CYS A 1 85 ? -0.906 -6.926 7.430 1.00 97.00 85 CYS A CA 1
ATOM 619 C C . CYS A 1 85 ? 0.270 -7.525 6.653 1.00 97.00 85 CYS A C 1
ATOM 621 O O . CYS A 1 85 ? 0.242 -7.606 5.427 1.00 97.00 85 CYS A O 1
ATOM 623 N N . THR A 1 86 ? 1.302 -7.975 7.363 1.00 95.81 86 THR A N 1
ATOM 624 C CA . THR A 1 86 ? 2.503 -8.562 6.743 1.00 95.81 86 THR A CA 1
ATOM 625 C C . THR A 1 86 ? 2.289 -9.986 6.235 1.00 95.81 86 THR A C 1
ATOM 627 O O . THR A 1 86 ? 3.003 -10.427 5.337 1.00 95.81 86 THR A O 1
ATOM 630 N N . ARG A 1 87 ? 1.328 -10.720 6.808 1.00 97.44 87 ARG A N 1
ATOM 631 C CA . ARG A 1 87 ? 1.013 -12.109 6.462 1.00 97.44 87 ARG A CA 1
ATOM 632 C C . ARG A 1 87 ? -0.479 -12.283 6.228 1.00 97.44 87 ARG A C 1
ATOM 634 O O . ARG A 1 87 ? -1.294 -11.596 6.843 1.00 97.44 87 ARG A O 1
ATOM 641 N N . ARG A 1 88 ? -0.832 -13.243 5.372 1.00 97.94 88 ARG A N 1
ATOM 642 C CA . ARG A 1 88 ? -2.228 -13.537 5.030 1.00 97.94 88 ARG A CA 1
ATOM 643 C C . ARG A 1 88 ? -3.022 -14.024 6.241 1.00 97.94 88 ARG A C 1
ATOM 645 O O . ARG A 1 88 ? -4.181 -13.641 6.386 1.00 97.94 88 ARG A O 1
ATOM 652 N N . GLU A 1 89 ? -2.419 -14.844 7.100 1.00 97.69 89 GLU A N 1
ATOM 653 C CA . GLU A 1 89 ? -3.094 -15.374 8.292 1.00 97.69 89 GLU A CA 1
ATOM 654 C C . GLU A 1 89 ? -3.471 -14.237 9.254 1.00 97.69 89 GLU A C 1
ATOM 656 O O . GLU A 1 89 ? -4.591 -14.204 9.764 1.00 97.69 89 GLU A O 1
ATOM 661 N N . GLU A 1 90 ? -2.586 -13.244 9.406 1.00 97.12 90 GLU A N 1
ATOM 662 C CA . GLU A 1 90 ? -2.853 -12.042 10.203 1.00 97.12 90 GLU A CA 1
ATOM 663 C C . GLU A 1 90 ? -4.012 -11.226 9.631 1.00 97.12 90 GLU A C 1
ATOM 665 O O . GLU A 1 90 ? -4.876 -10.795 10.389 1.00 97.12 90 GLU A O 1
ATOM 670 N N . THR A 1 91 ? -4.104 -11.069 8.305 1.00 98.06 91 THR A N 1
ATOM 671 C CA . THR A 1 91 ? -5.251 -10.386 7.680 1.00 98.06 91 THR A CA 1
ATOM 672 C C . THR A 1 91 ? -6.572 -11.063 8.038 1.00 98.06 91 THR A C 1
ATOM 674 O O . THR A 1 91 ? -7.542 -10.384 8.372 1.00 98.06 91 THR A O 1
ATOM 677 N N . VAL A 1 92 ? -6.624 -12.398 7.995 1.00 98.19 92 VAL A N 1
ATOM 678 C CA . VAL A 1 92 ? -7.841 -13.154 8.335 1.00 98.19 92 VAL A CA 1
ATOM 679 C C . VAL A 1 92 ? -8.190 -12.978 9.815 1.00 98.19 92 VAL A C 1
ATOM 681 O O . VAL A 1 92 ? -9.346 -12.695 10.139 1.00 98.19 92 VAL A O 1
ATOM 684 N N . ARG A 1 93 ? -7.194 -13.095 10.699 1.00 97.94 93 ARG A N 1
ATOM 685 C CA . ARG A 1 93 ? -7.344 -12.957 12.152 1.00 97.94 93 ARG A CA 1
ATOM 686 C C . ARG A 1 93 ? -7.818 -11.556 12.549 1.00 97.94 93 ARG A C 1
ATOM 688 O O . ARG A 1 93 ? -8.808 -11.433 13.267 1.00 97.94 93 ARG A O 1
ATOM 695 N N . VAL A 1 94 ? -7.169 -10.512 12.030 1.00 97.88 94 VAL A N 1
ATOM 696 C CA . VAL A 1 94 ? -7.536 -9.107 12.274 1.00 97.88 94 VAL A CA 1
ATOM 697 C C . VAL A 1 94 ? -8.925 -8.810 11.716 1.00 97.88 94 VAL A C 1
ATOM 699 O O . VAL A 1 94 ? -9.740 -8.204 12.403 1.00 97.88 94 VAL A O 1
ATOM 702 N N . ALA A 1 95 ? -9.255 -9.286 10.513 1.00 97.75 95 ALA A N 1
ATOM 703 C CA . ALA A 1 95 ? -10.592 -9.088 9.960 1.00 97.75 95 ALA A CA 1
ATOM 704 C C . ALA A 1 95 ? -11.683 -9.758 10.816 1.00 97.75 95 ALA A C 1
ATOM 706 O O . ALA A 1 95 ? -12.759 -9.188 10.991 1.00 97.75 95 ALA A O 1
ATOM 707 N N . ALA A 1 96 ? -11.430 -10.955 11.356 1.00 97.81 96 ALA A N 1
ATOM 708 C CA . ALA A 1 96 ? -12.353 -11.614 12.280 1.00 97.81 96 ALA A CA 1
ATOM 709 C C . ALA A 1 96 ? -12.499 -10.831 13.594 1.00 97.81 96 ALA A C 1
ATOM 711 O O . ALA A 1 96 ? -13.622 -10.566 14.017 1.00 97.81 96 ALA A O 1
ATOM 712 N N . LEU A 1 97 ? -11.382 -10.396 14.186 1.00 97.56 97 LEU A N 1
ATOM 713 C CA . LEU A 1 97 ? -11.369 -9.556 15.384 1.00 97.56 97 LEU A CA 1
ATOM 714 C C . LEU A 1 97 ? -12.207 -8.286 15.187 1.00 97.56 97 LEU A C 1
ATOM 716 O O . LEU A 1 97 ? -13.095 -8.008 15.987 1.00 97.56 97 LEU A O 1
ATOM 720 N N . LEU A 1 98 ? -11.958 -7.536 14.111 1.00 96.00 98 LEU A N 1
ATOM 721 C CA . LEU A 1 98 ? -12.648 -6.273 13.847 1.00 96.00 98 LEU A CA 1
ATOM 722 C C . LEU A 1 98 ? -14.150 -6.472 13.634 1.00 96.00 98 LEU A C 1
ATOM 724 O O . LEU A 1 98 ? -14.937 -5.715 14.196 1.00 96.00 98 LEU A O 1
ATOM 728 N N . ARG A 1 99 ? -14.565 -7.512 12.897 1.00 95.38 99 ARG A N 1
ATOM 729 C CA . ARG A 1 99 ? -15.995 -7.823 12.722 1.00 95.38 99 ARG A CA 1
ATOM 730 C C . ARG A 1 99 ? -16.688 -8.109 14.051 1.00 95.38 99 ARG A C 1
ATOM 732 O O . ARG A 1 99 ? -17.808 -7.655 14.235 1.00 95.38 99 ARG A O 1
ATOM 739 N N . THR A 1 100 ? -16.026 -8.812 14.968 1.00 95.56 100 THR A N 1
ATOM 740 C CA . THR A 1 100 ? -16.581 -9.131 16.291 1.00 95.56 100 THR A CA 1
ATOM 741 C C . THR A 1 100 ? -16.583 -7.912 17.217 1.00 95.56 100 THR A C 1
ATOM 743 O O . THR A 1 100 ? -17.589 -7.605 17.847 1.00 95.56 100 THR A O 1
ATOM 746 N N . CYS A 1 101 ? -15.471 -7.179 17.299 1.00 93.25 101 CYS A N 1
ATOM 747 C CA . CYS A 1 101 ? -15.305 -6.069 18.244 1.00 93.25 101 CYS A CA 1
ATOM 748 C C . CYS A 1 101 ? -16.029 -4.776 17.839 1.00 93.25 101 CYS A C 1
ATOM 750 O O . CYS A 1 101 ? -16.226 -3.903 18.696 1.00 93.25 101 CYS A O 1
ATOM 752 N N . LEU A 1 102 ? -16.363 -4.629 16.552 1.00 88.94 102 LEU A N 1
ATOM 753 C CA . LEU A 1 102 ? -17.076 -3.476 15.992 1.00 88.94 102 LEU A CA 1
ATOM 754 C C . LEU A 1 102 ? -18.532 -3.795 15.625 1.00 88.94 102 LEU A C 1
ATOM 756 O O . LEU A 1 102 ? -19.236 -2.934 15.100 1.00 88.94 102 LEU A O 1
ATOM 760 N N . GLN A 1 103 ? -19.011 -5.008 15.911 1.00 86.31 103 GLN A N 1
ATOM 761 C CA . GLN A 1 103 ? -20.406 -5.365 15.683 1.00 86.31 103 GLN A CA 1
ATOM 762 C C . GLN A 1 103 ? -21.336 -4.443 16.486 1.00 86.31 103 GLN A C 1
ATOM 764 O O . GLN A 1 103 ? -21.178 -4.293 17.696 1.00 86.31 103 GLN A O 1
ATOM 769 N N . GLY A 1 104 ? -22.314 -3.824 15.817 1.00 75.00 104 GLY A N 1
ATOM 770 C CA . GLY A 1 104 ? -23.299 -2.946 16.463 1.00 75.00 104 GLY A CA 1
ATOM 771 C C . GLY A 1 104 ? -22.762 -1.578 16.899 1.00 75.00 104 GLY A C 1
ATOM 772 O O . GLY A 1 104 ? -23.484 -0.827 17.552 1.00 75.00 104 GLY A O 1
ATOM 773 N N . VAL A 1 105 ? -21.522 -1.231 16.542 1.00 74.25 105 VAL A N 1
ATOM 774 C CA . VAL A 1 105 ? -21.011 0.130 16.727 1.00 74.25 105 VAL A CA 1
ATOM 775 C C . VAL A 1 105 ? -21.641 1.020 15.660 1.00 74.25 105 VAL A C 1
ATOM 777 O O . VAL A 1 105 ? -21.428 0.807 14.468 1.00 74.25 105 VAL A O 1
ATOM 780 N N . VAL A 1 106 ? -22.420 2.017 16.085 1.00 65.19 106 VAL A N 1
ATOM 781 C CA . VAL A 1 106 ? -22.876 3.093 15.198 1.00 65.19 106 VAL A CA 1
ATOM 782 C C . VAL A 1 106 ? -21.658 3.960 14.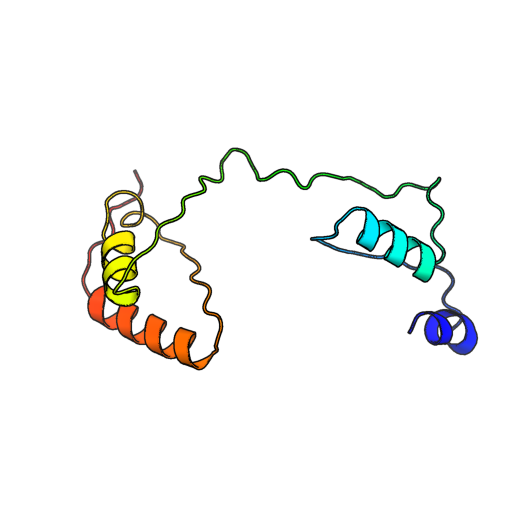899 1.00 65.19 106 VAL A C 1
ATOM 784 O O . VAL A 1 106 ? -21.203 4.718 15.758 1.00 65.19 106 VAL A O 1
ATOM 787 N N . LEU A 1 107 ? -21.085 3.789 13.709 1.00 65.12 107 LEU A N 1
ATOM 788 C CA . LEU A 1 107 ? -20.085 4.715 13.189 1.00 65.12 107 LEU A CA 1
ATOM 789 C C . LEU A 1 107 ? -20.776 6.068 12.993 1.00 65.12 107 LEU A C 1
ATOM 791 O O . LEU A 1 107 ? -21.921 6.122 12.540 1.00 65.12 107 LEU A O 1
ATOM 795 N N . ARG A 1 108 ? -20.133 7.149 13.441 1.00 65.31 108 ARG A N 1
ATOM 796 C CA . ARG A 1 108 ? -20.743 8.486 13.396 1.00 65.31 108 ARG A CA 1
ATOM 797 C C . ARG A 1 108 ? -20.957 8.889 11.938 1.00 65.31 108 ARG A C 1
ATOM 799 O O . ARG A 1 108 ? -20.059 8.698 11.127 1.00 65.31 108 ARG A O 1
ATOM 806 N N . GLU A 1 109 ? -22.119 9.461 11.629 1.00 60.59 109 GLU A N 1
ATOM 807 C CA . GLU A 1 109 ? -22.398 9.996 10.294 1.00 60.59 109 GLU A CA 1
ATOM 808 C C . GLU A 1 109 ? -21.389 11.098 9.946 1.00 60.59 109 GLU A C 1
ATOM 810 O O . GLU A 1 109 ? -21.113 11.985 10.758 1.00 60.59 109 GLU A O 1
ATOM 815 N N . ASN A 1 110 ? -20.835 11.035 8.735 1.00 59.03 110 ASN A N 1
ATOM 816 C CA . ASN A 1 110 ? -20.015 12.107 8.182 1.00 59.03 110 ASN A CA 1
ATOM 817 C C . ASN A 1 110 ? -20.917 13.307 7.846 1.00 59.03 110 ASN A C 1
ATOM 819 O O . ASN A 1 110 ? -21.566 13.309 6.801 1.00 59.03 110 ASN A O 1
ATOM 823 N N . THR A 1 111 ? -20.985 14.297 8.742 1.00 51.78 111 THR A N 1
ATOM 824 C CA . THR A 1 111 ? -21.576 15.626 8.481 1.00 51.78 111 THR A CA 1
ATOM 825 C C . THR A 1 111 ? -20.640 16.522 7.691 1.00 51.78 111 THR A C 1
ATOM 827 O O . THR A 1 111 ? -19.447 16.571 8.072 1.00 51.78 111 THR A O 1
#

Foldseek 3Di:
DLCCCCVVVVDDDDDDDDPDDDPVRLVVVCVVRVHDVVVDPDDDPPDDPPPDDDDDDDDPPVLVVVLCVCVDPVNLQDPDDDDDDPDPVVVVVSVVSCCVSCPPPDRDHDD

Radius of gyration: 22.39 Å; chains: 1; bounding box: 42×33×57 Å